Protein AF-A0A8J7VVX3-F1 (afdb_monomer_lite)

Foldseek 3Di:
DVVVVVVLDVVVDDFKDKDKDDWDDDPPDPQKTKIKIKIKGQDAPVRQVVSVVVQVPDPFQKDWDDWDWDHPPRTMIITMMIGMDGHDPPPPDDDD

Organism: NCBI:txid1776034

Sequence (96 aa):
MQSWLRDITQAYGSDVRIATEPPVDVDGMEGLVRISATLSGGIDARRALQIIGRIEGSANFVVVRAVQIRSDLNPNATITLSALYRIRASDGAAPP

Radius of gyration: 15.54 Å; chains: 1; bounding box: 36×21×58 Å

pLDDT: mean 78.47, std 14.04, range [37.28, 93.81]

Secondary structure (DSSP, 8-state):
-HHHHHHHHHHH-TTEEEEEPPPEE-TT-TTEEEEEEEEEES--HHHHHHHHHHHHTSSS-EEEEEEEEE-SSS-EEEEEEEEEEE--TT------

Structure (mmCIF, N/CA/C/O backbone):
data_AF-A0A8J7VVX3-F1
#
_entry.id   AF-A0A8J7VVX3-F1
#
loop_
_atom_site.group_PDB
_atom_site.id
_atom_site.type_symbol
_atom_site.label_atom_id
_atom_site.label_alt_id
_atom_site.label_comp_id
_atom_site.label_asym_id
_atom_site.label_entity_id
_atom_site.label_seq_id
_atom_site.pdbx_PDB_ins_code
_atom_site.Cartn_x
_atom_site.Cartn_y
_atom_site.Cartn_z
_atom_site.occupancy
_atom_site.B_iso_or_equiv
_atom_site.auth_seq_id
_atom_site.auth_comp_id
_atom_site.auth_asym_id
_atom_site.auth_atom_id
_atom_site.pdbx_PDB_model_num
ATOM 1 N N . MET A 1 1 ? 1.667 -2.399 12.081 1.00 53.56 1 MET A N 1
ATOM 2 C CA . MET A 1 1 ? 1.970 -1.509 10.937 1.00 53.56 1 MET A CA 1
ATOM 3 C C . MET A 1 1 ? 3.465 -1.406 10.644 1.00 53.56 1 MET A C 1
ATOM 5 O O . MET A 1 1 ? 3.870 -1.811 9.564 1.00 53.56 1 MET A O 1
ATOM 9 N N . GLN A 1 2 ? 4.306 -0.952 11.587 1.00 56.38 2 GLN A N 1
ATOM 10 C CA . GLN A 1 2 ? 5.747 -0.772 11.331 1.00 56.38 2 GLN A CA 1
ATOM 11 C C . GLN A 1 2 ? 6.458 -2.015 10.766 1.00 56.38 2 GLN A C 1
ATOM 13 O O . GLN A 1 2 ? 7.257 -1.871 9.852 1.00 56.38 2 GLN A O 1
ATOM 18 N N . SER A 1 3 ? 6.164 -3.229 11.252 1.00 60.97 3 SER A N 1
ATOM 19 C CA . SER A 1 3 ? 6.805 -4.450 10.724 1.00 60.97 3 SER A CA 1
ATOM 20 C C . SER A 1 3 ? 6.372 -4.801 9.297 1.00 60.97 3 SER A C 1
ATOM 22 O O . SER A 1 3 ? 7.185 -5.295 8.532 1.00 60.97 3 SER A O 1
ATOM 24 N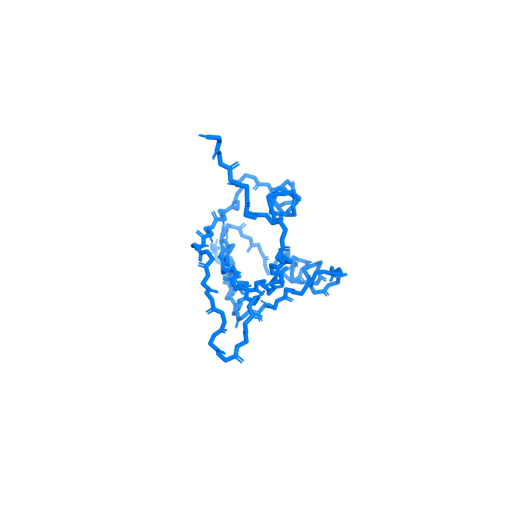 N . TRP A 1 4 ? 5.121 -4.519 8.921 1.00 67.31 4 TRP A N 1
ATOM 25 C CA . TRP A 1 4 ? 4.617 -4.766 7.564 1.00 67.31 4 TRP A CA 1
ATOM 26 C C . TRP A 1 4 ? 5.137 -3.718 6.576 1.00 67.31 4 TRP A C 1
ATOM 28 O O . TRP A 1 4 ? 5.593 -4.062 5.493 1.00 67.31 4 TRP A O 1
ATOM 38 N N . LEU A 1 5 ? 5.165 -2.444 6.983 1.00 65.06 5 LEU A N 1
ATOM 39 C CA . LEU A 1 5 ? 5.797 -1.385 6.196 1.00 65.06 5 LEU A CA 1
ATOM 40 C C . LEU A 1 5 ? 7.294 -1.642 6.009 1.00 65.06 5 LEU A C 1
ATOM 42 O O . LEU A 1 5 ? 7.792 -1.422 4.908 1.00 65.06 5 LEU A O 1
ATOM 46 N N . ARG A 1 6 ? 7.984 -2.142 7.048 1.00 67.94 6 ARG A N 1
ATOM 47 C CA . ARG A 1 6 ? 9.383 -2.591 6.967 1.00 67.94 6 ARG A CA 1
ATOM 48 C C . ARG A 1 6 ? 9.558 -3.778 6.025 1.00 67.94 6 ARG A C 1
ATOM 50 O O . ARG A 1 6 ? 10.497 -3.751 5.246 1.00 67.94 6 ARG A O 1
ATOM 57 N N . ASP A 1 7 ? 8.661 -4.765 6.036 1.00 67.56 7 ASP A N 1
ATOM 58 C CA . ASP A 1 7 ? 8.704 -5.890 5.087 1.00 67.56 7 ASP A CA 1
ATOM 59 C C . ASP A 1 7 ? 8.516 -5.415 3.638 1.00 67.56 7 ASP A C 1
ATOM 61 O O . ASP A 1 7 ? 9.241 -5.838 2.744 1.00 67.56 7 ASP A O 1
ATOM 65 N N . ILE A 1 8 ? 7.615 -4.451 3.412 1.00 65.69 8 ILE A N 1
ATOM 66 C CA . ILE A 1 8 ? 7.450 -3.784 2.114 1.00 65.69 8 ILE A CA 1
ATOM 67 C C . ILE A 1 8 ? 8.735 -3.043 1.725 1.00 65.69 8 ILE A C 1
ATOM 69 O O . ILE A 1 8 ? 9.241 -3.234 0.624 1.00 65.69 8 ILE A O 1
ATOM 73 N N . THR A 1 9 ? 9.318 -2.236 2.613 1.00 64.19 9 THR A N 1
ATOM 74 C CA . THR A 1 9 ? 10.564 -1.511 2.292 1.00 64.19 9 THR A CA 1
ATOM 75 C C . THR A 1 9 ? 11.739 -2.458 2.050 1.00 64.19 9 THR A C 1
ATOM 77 O O . THR A 1 9 ? 12.501 -2.248 1.112 1.00 64.19 9 THR A O 1
ATOM 80 N N . GLN A 1 10 ? 11.869 -3.533 2.832 1.00 65.25 10 GLN A N 1
ATOM 81 C CA . GLN A 1 10 ? 12.909 -4.548 2.645 1.00 65.25 10 GLN A CA 1
ATOM 82 C C . GLN A 1 10 ? 12.718 -5.353 1.356 1.00 65.25 10 GLN A C 1
ATOM 84 O O . GLN A 1 10 ? 13.700 -5.660 0.685 1.00 65.25 10 GLN A O 1
ATOM 89 N N . ALA A 1 11 ? 11.479 -5.667 0.977 1.00 60.62 11 ALA A N 1
ATOM 90 C CA . ALA A 1 11 ? 11.190 -6.418 -0.242 1.00 60.62 11 ALA A CA 1
ATOM 91 C C . ALA A 1 11 ? 11.441 -5.607 -1.524 1.00 60.62 11 ALA A C 1
ATOM 93 O O . ALA A 1 11 ? 11.743 -6.184 -2.574 1.00 60.62 11 ALA A O 1
ATOM 94 N N . TYR A 1 12 ? 11.311 -4.278 -1.463 1.00 65.06 12 TYR A N 1
ATOM 95 C CA . TYR A 1 12 ? 11.370 -3.426 -2.655 1.00 65.06 12 TYR A CA 1
ATOM 96 C C . TYR A 1 12 ? 12.622 -2.540 -2.746 1.00 65.06 12 TYR A C 1
ATOM 98 O O . TYR A 1 12 ? 12.949 -2.088 -3.842 1.00 65.06 12 TYR A O 1
ATOM 106 N N . GLY A 1 13 ? 13.405 -2.437 -1.669 1.00 61.31 13 GLY A N 1
ATOM 107 C CA . GLY A 1 13 ? 14.760 -1.883 -1.677 1.00 61.31 13 GLY A CA 1
ATOM 108 C C . GLY A 1 13 ? 14.832 -0.358 -1.554 1.00 61.31 13 GLY A C 1
ATOM 109 O O . GLY A 1 13 ? 13.830 0.328 -1.370 1.00 61.31 13 GLY A O 1
ATOM 110 N N . SER A 1 14 ? 16.056 0.167 -1.649 1.00 63.16 14 SER A N 1
ATOM 111 C CA . SER A 1 14 ? 16.421 1.576 -1.412 1.00 63.16 14 SER A CA 1
ATOM 112 C C . SER A 1 14 ? 15.832 2.575 -2.418 1.00 63.16 14 SER A C 1
ATOM 114 O O . SER A 1 14 ? 15.812 3.769 -2.138 1.00 63.16 14 SER A O 1
ATOM 116 N N . ASP A 1 15 ? 15.365 2.099 -3.575 1.00 74.00 15 ASP A N 1
ATOM 117 C CA . ASP A 1 15 ? 14.811 2.914 -4.671 1.00 74.00 15 ASP A CA 1
ATOM 118 C C . ASP A 1 15 ? 13.345 3.318 -4.460 1.00 74.00 15 ASP A C 1
ATOM 120 O O . ASP A 1 15 ? 12.725 3.978 -5.299 1.00 74.00 15 ASP A O 1
ATOM 124 N N . VAL A 1 16 ? 12.768 2.894 -3.337 1.00 78.38 16 VAL A N 1
ATOM 125 C CA . VAL A 1 16 ? 11.353 3.054 -3.050 1.00 78.38 16 VAL A CA 1
ATOM 126 C C . VAL A 1 16 ? 11.165 3.896 -1.799 1.00 78.38 16 VAL A C 1
ATOM 128 O O . VAL A 1 16 ? 11.588 3.544 -0.698 1.00 78.38 16 VAL A O 1
ATOM 131 N N . ARG A 1 17 ? 10.475 5.020 -1.965 1.00 85.00 17 ARG A N 1
ATOM 132 C CA . ARG A 1 17 ? 10.071 5.911 -0.887 1.00 85.00 17 ARG A CA 1
ATOM 133 C C . ARG A 1 17 ? 8.687 5.520 -0.386 1.00 85.00 17 ARG A C 1
ATOM 135 O O . ARG A 1 17 ? 7.749 5.381 -1.166 1.00 85.00 17 ARG A O 1
ATOM 142 N N . ILE A 1 18 ? 8.556 5.404 0.932 1.00 85.25 18 ILE A N 1
ATOM 143 C CA . ILE A 1 18 ? 7.262 5.282 1.606 1.00 85.25 18 ILE A CA 1
ATOM 144 C C . ILE A 1 18 ? 6.971 6.601 2.315 1.00 85.25 18 ILE A C 1
ATOM 146 O O . ILE A 1 18 ? 7.762 7.053 3.141 1.00 85.25 18 ILE A O 1
ATOM 150 N N . ALA A 1 19 ? 5.827 7.204 2.011 1.00 87.00 19 ALA A N 1
ATOM 151 C CA . ALA A 1 19 ? 5.260 8.308 2.770 1.00 87.00 19 ALA A CA 1
ATOM 152 C C . ALA A 1 19 ? 3.992 7.816 3.473 1.00 87.00 19 ALA A C 1
ATOM 154 O O . ALA A 1 19 ? 3.039 7.411 2.814 1.00 87.00 19 ALA A O 1
ATOM 155 N N . THR A 1 20 ? 3.986 7.820 4.803 1.00 85.69 20 THR A N 1
ATOM 156 C CA . THR A 1 20 ? 2.807 7.477 5.609 1.00 85.69 20 THR A CA 1
ATOM 157 C C . THR A 1 20 ? 2.158 8.730 6.157 1.00 85.69 20 THR A C 1
ATOM 159 O O . THR A 1 20 ? 2.848 9.615 6.661 1.00 85.69 20 THR A O 1
ATOM 162 N N . GLU A 1 21 ? 0.837 8.765 6.117 1.00 84.94 21 GLU A N 1
ATOM 163 C CA . GLU A 1 21 ? 0.033 9.812 6.734 1.00 84.94 21 GLU A CA 1
ATOM 164 C C . GLU A 1 21 ? -0.362 9.406 8.164 1.00 84.94 21 GLU A C 1
ATOM 166 O O . GLU A 1 21 ? -0.397 8.206 8.477 1.00 84.94 21 GLU A O 1
ATOM 171 N N . PRO A 1 22 ? -0.634 10.378 9.057 1.00 80.69 22 PRO A N 1
ATOM 172 C CA . PRO A 1 22 ? -1.119 10.076 10.397 1.00 80.69 22 PRO A CA 1
ATOM 173 C C . PRO A 1 22 ? -2.435 9.276 10.339 1.00 80.69 22 PRO A C 1
ATOM 175 O O . PRO A 1 22 ? -3.211 9.447 9.395 1.00 80.69 22 PRO A O 1
ATOM 178 N N . PRO A 1 23 ? -2.701 8.400 11.326 1.00 83.62 23 PRO A N 1
ATOM 179 C CA . PRO A 1 23 ? -3.974 7.696 11.417 1.00 83.62 23 PRO A CA 1
ATOM 180 C C . PRO A 1 23 ? -5.137 8.687 11.491 1.00 83.62 23 PRO A C 1
ATOM 182 O O . PRO A 1 23 ? -5.073 9.663 12.235 1.00 83.62 23 PRO A O 1
ATOM 185 N N . VAL A 1 24 ? -6.195 8.419 10.732 1.00 86.94 24 VAL A N 1
ATOM 186 C CA . VAL A 1 24 ? -7.422 9.221 10.716 1.00 86.94 24 VAL A CA 1
ATOM 187 C C . VAL A 1 24 ? -8.588 8.327 11.105 1.00 86.94 24 VAL A C 1
ATOM 189 O O . VAL A 1 24 ? -8.717 7.227 10.563 1.00 86.94 24 VAL A O 1
ATOM 192 N N . ASP A 1 25 ? -9.439 8.788 12.016 1.00 85.75 25 ASP A N 1
ATOM 193 C CA . ASP A 1 25 ? -10.667 8.083 12.373 1.00 85.75 25 ASP A CA 1
ATOM 194 C C . ASP A 1 25 ? -11.569 7.887 11.152 1.00 85.75 25 ASP A C 1
ATOM 196 O O . ASP A 1 25 ? 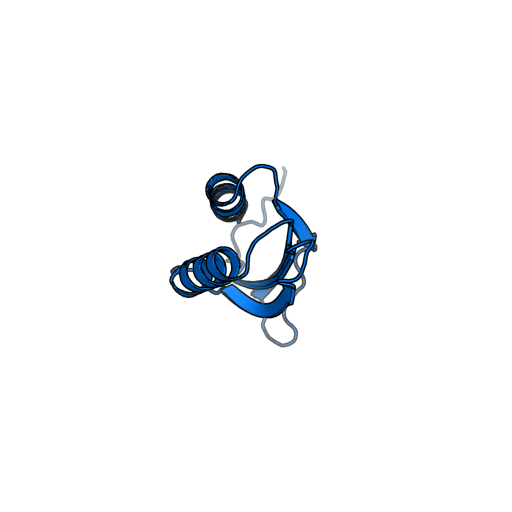-11.696 8.749 10.274 1.00 85.75 25 ASP A O 1
ATOM 200 N N . VAL A 1 26 ? -12.176 6.707 11.064 1.00 82.19 26 VAL A N 1
ATOM 201 C CA . VAL A 1 26 ? -13.133 6.406 10.005 1.00 82.19 26 VAL A CA 1
ATOM 202 C C . VAL A 1 26 ? -14.495 6.923 10.440 1.00 82.19 26 VAL A C 1
ATOM 204 O O . VAL A 1 26 ? -15.105 6.390 11.365 1.00 82.19 26 VAL A O 1
ATOM 207 N N . ASP A 1 27 ? -14.966 7.962 9.753 1.00 81.06 27 ASP A N 1
ATOM 208 C CA . ASP A 1 27 ? -16.278 8.553 10.006 1.00 81.06 27 ASP A CA 1
ATOM 209 C C . ASP A 1 27 ? -17.387 7.485 10.002 1.00 81.06 27 ASP A C 1
ATOM 211 O O . ASP A 1 27 ? -17.432 6.610 9.131 1.00 81.06 27 ASP A O 1
ATOM 215 N N . GLY A 1 28 ? -18.245 7.526 11.022 1.00 76.81 28 GLY A N 1
ATOM 216 C CA . GLY A 1 28 ? -19.344 6.575 11.200 1.00 76.81 28 GLY A CA 1
ATOM 217 C C . GLY A 1 28 ? -18.953 5.183 11.716 1.00 76.81 28 GLY A C 1
ATOM 218 O O . GLY A 1 28 ? -19.831 4.327 11.823 1.00 76.81 28 GLY A O 1
ATOM 219 N N . MET A 1 29 ? -17.680 4.923 12.048 1.00 77.00 29 MET A N 1
ATOM 220 C CA . MET A 1 29 ? -17.236 3.631 12.589 1.00 77.00 29 MET A CA 1
ATOM 221 C C . MET A 1 29 ? -16.320 3.800 13.810 1.00 77.00 29 MET A C 1
ATOM 223 O O . MET A 1 29 ? -15.102 3.933 13.687 1.00 77.00 29 MET A O 1
ATOM 227 N N . GLU A 1 30 ? -16.905 3.743 15.011 1.00 79.12 30 GLU A N 1
ATOM 228 C CA . GLU A 1 30 ? -16.153 3.885 16.262 1.00 79.12 30 GLU A CA 1
ATOM 229 C C . GLU A 1 30 ? -15.078 2.803 16.434 1.00 79.12 30 GLU A C 1
ATOM 231 O O . GLU A 1 30 ? -15.303 1.602 16.247 1.00 79.12 30 GLU A O 1
ATOM 236 N N . GLY A 1 31 ? -13.881 3.248 16.820 1.00 80.06 31 GLY A N 1
ATOM 237 C CA . GLY A 1 31 ? -12.731 2.378 17.028 1.00 80.06 31 GLY A CA 1
ATOM 238 C C . GLY A 1 31 ? -12.090 1.868 15.738 1.00 80.06 31 GLY A C 1
ATOM 239 O O . GLY A 1 31 ? -11.246 0.977 15.826 1.00 80.06 31 GLY A O 1
ATOM 240 N N . LEU A 1 32 ? -12.452 2.393 14.560 1.00 82.44 32 LEU A N 1
ATOM 241 C CA . LEU A 1 32 ? -11.708 2.168 13.321 1.00 82.44 32 LEU A CA 1
ATOM 242 C C . LEU A 1 32 ? -10.854 3.381 12.959 1.00 82.44 32 LEU A C 1
ATOM 244 O O . LEU A 1 32 ? -11.351 4.495 12.828 1.00 82.44 32 LEU A O 1
ATOM 248 N N . VAL A 1 33 ? -9.578 3.127 12.688 1.00 85.38 33 VAL A N 1
ATOM 249 C CA . VAL A 1 33 ? -8.659 4.111 12.116 1.00 85.38 33 VAL A CA 1
ATOM 250 C C . VAL A 1 33 ? -8.178 3.663 10.752 1.00 85.38 33 VAL A C 1
ATOM 252 O O . VAL A 1 33 ? -7.913 2.484 10.502 1.00 85.38 33 VAL A O 1
ATOM 255 N N . ARG A 1 34 ? -8.037 4.635 9.860 1.00 87.12 34 ARG A N 1
ATOM 256 C CA . ARG A 1 34 ? -7.446 4.474 8.543 1.00 87.12 34 ARG A CA 1
ATOM 257 C C . ARG A 1 34 ? -6.042 5.048 8.551 1.00 87.12 34 ARG A C 1
ATOM 259 O O . ARG A 1 34 ? -5.843 6.206 8.900 1.00 87.12 34 ARG A O 1
ATOM 266 N N . ILE A 1 35 ? -5.083 4.253 8.099 1.00 86.75 35 ILE A N 1
ATOM 267 C CA . ILE A 1 35 ? -3.716 4.705 7.848 1.00 86.75 35 ILE A CA 1
ATOM 268 C C . ILE A 1 35 ? -3.500 4.705 6.343 1.00 86.75 35 ILE A C 1
ATOM 270 O O . ILE A 1 35 ? -3.631 3.663 5.696 1.00 86.75 35 ILE A O 1
ATOM 274 N N . SER A 1 36 ? -3.168 5.866 5.793 1.00 88.88 36 SER A N 1
ATOM 275 C CA . SER A 1 36 ? -2.836 6.007 4.380 1.00 88.88 36 SER A CA 1
ATOM 276 C C . SER A 1 36 ? -1.327 5.965 4.181 1.00 88.88 36 SER A C 1
ATOM 278 O O . SER A 1 36 ? -0.553 6.474 4.995 1.00 88.88 36 SER A O 1
ATOM 280 N N . ALA A 1 37 ? -0.900 5.325 3.099 1.00 87.25 37 ALA A N 1
ATOM 281 C CA . ALA A 1 37 ? 0.498 5.276 2.712 1.00 87.25 37 ALA A CA 1
ATOM 282 C C . ALA A 1 37 ? 0.631 5.414 1.198 1.00 87.25 37 ALA A C 1
ATOM 284 O O . ALA A 1 37 ? -0.155 4.850 0.442 1.00 87.25 37 ALA A O 1
ATOM 285 N N . THR A 1 38 ? 1.654 6.135 0.762 1.00 90.31 38 THR A N 1
ATOM 286 C CA . THR A 1 38 ? 2.042 6.241 -0.640 1.00 90.31 38 THR A CA 1
ATOM 287 C C . THR A 1 38 ? 3.420 5.628 -0.820 1.00 90.31 38 THR A C 1
ATOM 289 O O . THR A 1 38 ? 4.378 6.019 -0.154 1.00 90.31 38 THR A O 1
ATOM 292 N N . LEU A 1 39 ? 3.499 4.658 -1.721 1.00 89.12 39 LEU A N 1
ATOM 293 C CA . LEU A 1 39 ? 4.727 4.049 -2.201 1.00 89.12 39 LEU A CA 1
ATOM 294 C C . LEU A 1 39 ? 5.087 4.707 -3.530 1.00 89.12 39 LEU A C 1
ATOM 296 O O . LEU A 1 39 ? 4.252 4.717 -4.431 1.00 89.12 39 LEU A O 1
ATOM 300 N N . SER A 1 40 ? 6.294 5.236 -3.681 1.00 90.31 40 SER A N 1
ATOM 301 C CA . SER A 1 40 ? 6.749 5.770 -4.965 1.00 90.31 40 SER A CA 1
ATOM 302 C C . SER A 1 40 ? 8.225 5.503 -5.209 1.00 90.31 40 SER A C 1
ATOM 304 O O . SER A 1 40 ? 9.021 5.468 -4.275 1.00 90.31 40 SER A O 1
ATOM 306 N N . GLY A 1 41 ? 8.607 5.294 -6.465 1.00 89.94 41 GLY A N 1
ATOM 307 C CA . GLY A 1 41 ? 10.001 5.028 -6.813 1.00 89.94 41 GLY A CA 1
ATOM 308 C C . GLY A 1 41 ? 10.212 4.709 -8.286 1.00 89.94 41 GLY A C 1
ATOM 309 O O . GLY A 1 41 ? 9.247 4.639 -9.057 1.00 89.94 41 GLY A O 1
ATOM 310 N N . GLY A 1 42 ? 11.478 4.486 -8.649 1.00 89.50 42 GLY A N 1
ATOM 311 C CA . GLY A 1 42 ? 11.913 3.994 -9.962 1.00 89.50 42 GLY A CA 1
ATOM 312 C C . GLY A 1 42 ? 11.542 2.524 -10.172 1.00 89.50 42 GLY A C 1
ATOM 313 O O . GLY A 1 42 ? 12.401 1.657 -10.297 1.00 89.50 42 GLY A O 1
ATOM 314 N N . ILE A 1 43 ? 10.246 2.223 -10.115 1.00 88.25 43 ILE A N 1
ATOM 315 C CA . ILE A 1 43 ? 9.696 0.870 -10.159 1.00 88.25 43 ILE A CA 1
ATOM 316 C C . ILE A 1 43 ? 9.126 0.634 -11.559 1.00 88.25 43 ILE A C 1
ATOM 318 O O . ILE A 1 43 ? 8.283 1.399 -12.027 1.00 88.25 43 ILE A O 1
ATOM 322 N N . ASP A 1 44 ? 9.554 -0.438 -12.222 1.00 89.44 44 ASP A N 1
ATOM 323 C CA . ASP A 1 44 ? 8.981 -0.852 -13.501 1.00 89.44 44 ASP A CA 1
ATOM 324 C C . ASP A 1 44 ? 7.557 -1.421 -13.344 1.00 89.44 44 ASP A C 1
ATOM 326 O O . ASP A 1 44 ? 7.149 -1.873 -12.271 1.00 89.44 44 ASP A O 1
ATOM 330 N N . ALA A 1 45 ? 6.789 -1.447 -14.437 1.00 89.75 45 ALA A N 1
ATOM 331 C CA . ALA A 1 45 ? 5.391 -1.879 -14.410 1.00 89.75 45 ALA A CA 1
ATOM 332 C C . ALA A 1 45 ? 5.184 -3.304 -13.886 1.00 89.75 45 ALA A C 1
ATOM 334 O O . ALA A 1 45 ? 4.234 -3.559 -13.146 1.00 89.75 45 ALA A O 1
ATOM 335 N N . ARG A 1 46 ? 6.058 -4.248 -14.256 1.00 90.12 46 ARG A N 1
ATOM 336 C CA . ARG A 1 46 ? 5.914 -5.646 -13.835 1.00 90.12 46 ARG A CA 1
ATOM 337 C C . ARG A 1 46 ? 6.115 -5.747 -12.330 1.00 90.12 46 ARG A C 1
ATOM 339 O O . ARG A 1 46 ? 5.321 -6.398 -11.652 1.00 90.12 46 ARG A O 1
ATOM 346 N N . ARG A 1 47 ? 7.141 -5.081 -11.807 1.00 86.62 47 ARG A N 1
ATOM 347 C CA . ARG A 1 47 ? 7.415 -5.049 -10.372 1.00 86.62 47 ARG A CA 1
ATOM 348 C C . ARG A 1 47 ? 6.316 -4.322 -9.597 1.00 86.62 47 ARG A C 1
ATOM 350 O O . ARG A 1 47 ? 5.914 -4.808 -8.544 1.00 86.62 47 ARG A O 1
ATOM 357 N N . ALA A 1 48 ? 5.763 -3.235 -10.137 1.00 88.62 48 ALA A N 1
ATOM 358 C CA . ALA A 1 48 ? 4.611 -2.542 -9.555 1.00 88.62 48 ALA A CA 1
ATOM 359 C C . ALA A 1 48 ? 3.388 -3.466 -9.408 1.00 88.62 48 ALA A C 1
ATOM 361 O O . ALA A 1 48 ? 2.775 -3.515 -8.342 1.00 88.62 48 ALA A O 1
ATOM 362 N N . LEU A 1 49 ? 3.070 -4.263 -10.432 1.00 89.56 49 LEU A N 1
ATOM 363 C CA . LEU A 1 49 ? 1.972 -5.235 -10.370 1.00 89.56 49 LEU A CA 1
ATOM 364 C C . LEU A 1 49 ? 2.234 -6.366 -9.363 1.00 89.56 49 LEU A C 1
ATOM 366 O 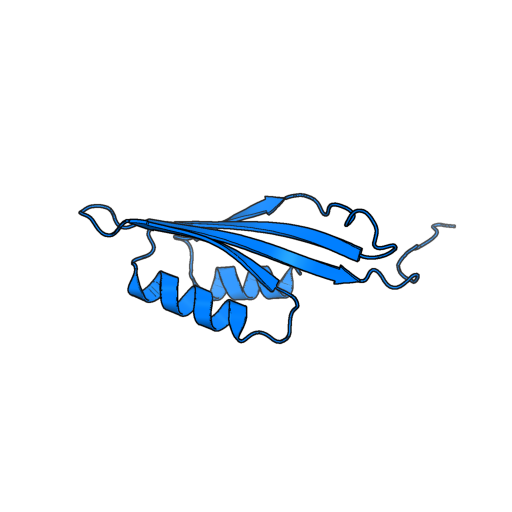O . LEU A 1 49 ? 1.320 -6.778 -8.652 1.00 89.56 49 LEU A O 1
ATOM 370 N N . GLN A 1 50 ? 3.478 -6.839 -9.248 1.00 88.75 50 GLN A N 1
ATOM 371 C CA . GLN A 1 50 ? 3.849 -7.827 -8.226 1.00 88.75 50 GLN A CA 1
ATOM 372 C C . GLN A 1 50 ? 3.686 -7.276 -6.804 1.00 88.75 50 GLN A C 1
ATOM 374 O O . GLN A 1 50 ? 3.207 -7.990 -5.921 1.00 88.75 50 GLN A O 1
ATOM 379 N N . ILE A 1 51 ? 4.042 -6.004 -6.590 1.00 83.31 51 ILE A N 1
ATOM 380 C CA . ILE A 1 51 ? 3.831 -5.312 -5.314 1.00 83.31 51 ILE A CA 1
ATOM 381 C C . ILE A 1 51 ? 2.345 -5.317 -4.953 1.00 83.31 51 ILE A C 1
ATOM 383 O O . ILE A 1 51 ? 1.990 -5.704 -3.840 1.00 83.31 51 ILE A O 1
ATOM 387 N N . ILE A 1 52 ? 1.486 -4.929 -5.899 1.00 86.44 52 ILE A N 1
ATOM 388 C CA . ILE A 1 52 ? 0.030 -4.886 -5.713 1.00 86.44 52 ILE A CA 1
ATOM 389 C C . ILE A 1 52 ? -0.501 -6.270 -5.341 1.00 86.44 52 ILE A C 1
ATOM 391 O O . ILE A 1 52 ? -1.141 -6.408 -4.301 1.00 86.44 52 ILE A O 1
ATOM 395 N N . GLY A 1 53 ? -0.137 -7.305 -6.103 1.00 86.62 53 GLY A N 1
ATOM 396 C CA . GLY A 1 53 ? -0.575 -8.673 -5.822 1.00 86.62 53 GLY A CA 1
ATOM 397 C C . GLY A 1 53 ? -0.156 -9.173 -4.433 1.00 86.62 53 GLY A C 1
ATOM 398 O O . GLY A 1 53 ? -0.927 -9.854 -3.760 1.00 86.62 53 GLY A O 1
ATOM 399 N N . ARG A 1 54 ? 1.036 -8.798 -3.947 1.00 83.19 54 ARG A N 1
ATOM 400 C CA . ARG A 1 54 ? 1.491 -9.156 -2.591 1.00 83.19 54 ARG A CA 1
ATOM 401 C C . ARG A 1 54 ? 0.747 -8.388 -1.494 1.00 83.19 54 ARG A C 1
ATOM 403 O O . ARG A 1 54 ? 0.527 -8.939 -0.418 1.00 83.19 54 ARG A O 1
ATOM 410 N N . ILE A 1 55 ? 0.376 -7.133 -1.748 1.00 80.56 55 ILE A N 1
ATOM 411 C CA . ILE A 1 55 ? -0.416 -6.317 -0.817 1.00 80.56 55 ILE A CA 1
ATOM 412 C C . ILE A 1 55 ? -1.830 -6.891 -0.687 1.00 80.56 55 ILE A C 1
ATOM 414 O O . ILE A 1 55 ? -2.283 -7.127 0.434 1.00 80.56 55 ILE A O 1
ATOM 418 N N . GLU A 1 56 ? -2.487 -7.165 -1.816 1.00 80.19 56 GLU A N 1
ATOM 419 C CA . GLU A 1 56 ? -3.841 -7.731 -1.861 1.00 80.19 56 GLU A CA 1
ATOM 420 C C . GLU A 1 56 ? -3.898 -9.163 -1.316 1.00 80.19 56 GLU A C 1
ATOM 422 O O . GLU A 1 56 ? -4.871 -9.539 -0.672 1.00 80.19 56 GLU A O 1
ATOM 427 N N . GLY A 1 57 ? -2.838 -9.952 -1.508 1.00 80.56 57 GLY A N 1
ATOM 428 C CA . GLY A 1 57 ? -2.727 -11.299 -0.943 1.00 80.56 57 GLY A CA 1
ATOM 429 C C . GLY A 1 57 ? -2.435 -11.340 0.562 1.00 80.56 57 GLY A C 1
ATOM 430 O O . GLY A 1 57 ? -2.350 -12.427 1.134 1.00 80.56 57 GLY A O 1
ATOM 431 N N . SER A 1 58 ? -2.233 -10.194 1.221 1.00 76.56 58 SER A N 1
ATOM 432 C CA . SER A 1 58 ? -1.946 -10.163 2.656 1.00 76.56 58 SER A CA 1
ATOM 433 C C . SER A 1 58 ? -3.223 -10.310 3.490 1.00 76.56 58 SER A C 1
ATOM 435 O O . SER A 1 58 ? -4.270 -9.776 3.147 1.00 76.56 58 SER A O 1
ATOM 437 N N . ALA A 1 59 ? -3.132 -10.967 4.650 1.00 69.50 59 ALA A N 1
ATOM 438 C CA . ALA A 1 59 ? -4.256 -11.107 5.587 1.00 69.50 59 ALA A CA 1
ATOM 439 C C . ALA A 1 59 ? -4.638 -9.795 6.313 1.00 69.50 59 ALA A C 1
ATOM 441 O O . ALA A 1 59 ? -5.432 -9.808 7.254 1.00 69.50 59 ALA A O 1
ATOM 442 N N . ASN A 1 60 ? -4.041 -8.663 5.927 1.00 73.06 60 ASN A N 1
ATOM 443 C CA . ASN A 1 60 ? -4.343 -7.359 6.501 1.00 73.06 60 ASN A CA 1
ATOM 444 C C . ASN A 1 60 ? -5.484 -6.700 5.717 1.00 73.06 60 ASN A C 1
ATOM 446 O O . ASN A 1 60 ? -5.554 -6.824 4.498 1.00 73.06 60 ASN A O 1
ATOM 450 N N . PHE A 1 61 ? -6.324 -5.918 6.398 1.00 78.62 61 PHE A N 1
ATOM 451 C CA . PHE A 1 61 ? -7.343 -5.085 5.751 1.00 78.62 61 PHE A CA 1
ATOM 452 C C . PHE A 1 61 ? -6.698 -3.866 5.081 1.00 78.62 61 PHE A C 1
ATOM 454 O O . PHE A 1 61 ? -6.765 -2.745 5.586 1.00 78.62 61 PHE A O 1
ATOM 461 N N . VAL A 1 62 ? -6.026 -4.102 3.957 1.00 83.25 62 VAL A N 1
ATOM 462 C CA . VAL A 1 62 ? -5.367 -3.082 3.142 1.00 83.25 62 VAL A CA 1
ATOM 463 C C . VAL A 1 62 ? -6.067 -3.006 1.798 1.00 83.25 62 VAL A C 1
ATOM 465 O O . VAL A 1 62 ? -6.310 -4.017 1.151 1.00 83.25 62 VAL A O 1
ATOM 468 N N . VAL A 1 63 ? -6.378 -1.789 1.375 1.00 84.69 63 VAL A N 1
ATOM 469 C CA . VAL A 1 63 ? -7.017 -1.493 0.099 1.00 84.69 63 VAL A CA 1
ATOM 470 C C . VAL A 1 63 ? -6.066 -0.649 -0.730 1.00 84.69 63 VAL A C 1
ATOM 472 O O . VAL A 1 63 ? -5.570 0.384 -0.268 1.00 84.69 63 VAL A O 1
ATOM 475 N N . VAL A 1 64 ? -5.832 -1.064 -1.971 1.00 87.56 64 VAL A N 1
ATOM 476 C CA . VAL A 1 64 ? -5.144 -0.231 -2.957 1.00 87.56 64 VAL A CA 1
ATOM 477 C C . VAL A 1 64 ? -6.142 0.800 -3.479 1.00 87.56 64 VAL A C 1
ATOM 479 O O . VAL A 1 64 ? -7.186 0.460 -4.024 1.00 87.56 64 VAL A O 1
ATOM 482 N N . ARG A 1 65 ? -5.848 2.081 -3.255 1.00 89.50 65 ARG A N 1
ATOM 483 C CA . ARG A 1 65 ? -6.743 3.202 -3.579 1.00 89.50 65 ARG A CA 1
ATOM 484 C C . ARG A 1 65 ? -6.480 3.767 -4.962 1.00 89.50 65 ARG A C 1
ATOM 486 O O . ARG A 1 65 ? -7.413 4.161 -5.651 1.00 89.50 65 ARG A O 1
ATOM 493 N N . ALA A 1 66 ? -5.208 3.858 -5.327 1.00 91.56 66 ALA A N 1
ATOM 494 C CA . ALA A 1 66 ? -4.780 4.382 -6.609 1.00 91.56 66 ALA A CA 1
ATOM 495 C C . ALA A 1 66 ? -3.456 3.742 -7.013 1.00 91.56 66 ALA A C 1
ATOM 497 O O . ALA A 1 66 ? -2.595 3.477 -6.172 1.00 91.56 66 ALA A O 1
ATOM 498 N N . VAL A 1 67 ? -3.301 3.530 -8.314 1.00 91.69 67 VAL A N 1
ATOM 499 C CA . VAL A 1 67 ? -2.077 3.024 -8.927 1.00 91.69 67 VAL A CA 1
ATOM 500 C C . VAL A 1 67 ? -1.787 3.889 -10.141 1.00 91.69 67 VAL A C 1
ATOM 502 O O . VAL A 1 67 ? -2.638 4.050 -11.013 1.00 91.69 67 VAL A O 1
ATOM 505 N N . GLN A 1 68 ? -0.586 4.445 -10.196 1.00 93.81 68 GLN A N 1
ATOM 506 C CA . GLN A 1 68 ? -0.070 5.164 -11.350 1.00 93.81 68 GLN A CA 1
ATOM 507 C C . GLN A 1 68 ? 1.248 4.517 -11.748 1.00 93.81 68 GLN A C 1
ATOM 509 O O . GLN A 1 68 ? 2.152 4.402 -10.926 1.00 93.81 68 GLN A O 1
ATOM 514 N N . ILE A 1 69 ? 1.349 4.078 -12.999 1.00 92.62 69 ILE A N 1
ATOM 515 C CA . ILE A 1 69 ? 2.549 3.441 -13.539 1.00 92.62 69 ILE A CA 1
ATOM 516 C C . ILE A 1 69 ? 2.937 4.191 -14.805 1.00 92.62 69 ILE A C 1
ATOM 518 O O . ILE A 1 69 ? 2.121 4.372 -15.709 1.00 92.62 69 ILE A O 1
AT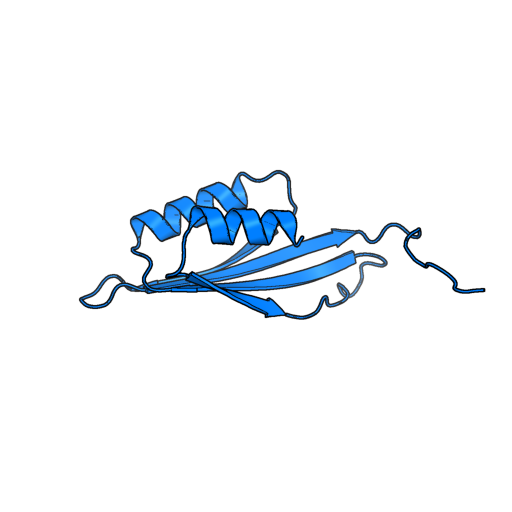OM 522 N N . ARG A 1 70 ? 4.196 4.605 -14.865 1.00 92.56 70 ARG A N 1
ATOM 523 C CA . ARG A 1 70 ? 4.843 5.188 -16.030 1.00 92.56 70 ARG A CA 1
ATOM 524 C C . ARG A 1 70 ? 5.915 4.222 -16.510 1.00 92.56 70 ARG A C 1
ATOM 526 O O . ARG A 1 70 ? 6.721 3.742 -15.719 1.00 92.56 70 ARG A O 1
ATOM 533 N N . SER A 1 71 ? 5.925 3.920 -17.801 1.00 89.50 71 SER A N 1
ATOM 534 C CA . SER A 1 71 ? 6.818 2.899 -18.377 1.00 89.50 71 SER A CA 1
ATOM 535 C C . SER A 1 71 ? 7.569 3.388 -19.611 1.00 89.50 71 SER A C 1
ATOM 537 O O . SER A 1 71 ? 7.883 2.597 -20.494 1.00 89.50 71 SER A O 1
ATOM 539 N N . ASP A 1 72 ? 7.827 4.694 -19.685 1.00 88.31 72 ASP A N 1
ATOM 540 C CA . ASP A 1 72 ? 8.693 5.286 -20.705 1.00 88.31 72 ASP A CA 1
ATOM 541 C C . ASP A 1 72 ? 10.184 5.209 -20.308 1.00 88.31 72 ASP A C 1
ATOM 543 O O . ASP A 1 72 ? 10.586 4.355 -19.519 1.00 88.31 72 ASP A O 1
ATOM 547 N N . LEU A 1 73 ? 11.009 6.093 -20.878 1.00 88.00 73 LEU A N 1
ATOM 548 C CA . LEU A 1 73 ? 12.458 6.173 -20.672 1.00 88.00 73 LEU A CA 1
ATOM 549 C C . LEU A 1 73 ? 12.863 6.310 -19.196 1.00 88.00 73 LEU A C 1
ATOM 551 O O . LEU A 1 73 ? 13.970 5.904 -18.847 1.00 88.00 73 LEU A O 1
ATOM 555 N N . ASN A 1 74 ? 11.994 6.855 -18.338 1.00 87.44 74 ASN A N 1
ATOM 556 C CA . ASN A 1 74 ? 12.207 6.885 -16.893 1.00 87.44 74 ASN A CA 1
ATOM 557 C C . ASN A 1 74 ? 11.036 6.204 -16.158 1.00 87.44 74 ASN A C 1
ATOM 559 O O . ASN A 1 74 ? 10.057 6.877 -15.808 1.00 87.44 74 ASN A O 1
ATOM 563 N N . PRO A 1 75 ? 11.093 4.874 -15.952 1.0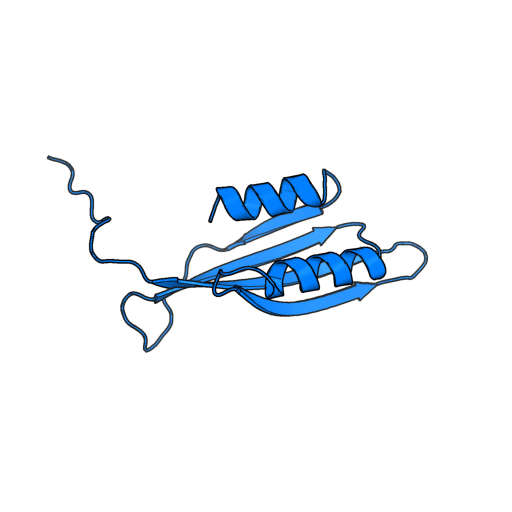0 89.12 75 PRO A N 1
ATOM 564 C CA . PRO A 1 75 ? 9.995 4.138 -15.351 1.00 89.12 75 PRO A CA 1
ATOM 565 C C . PRO A 1 75 ? 9.777 4.584 -13.908 1.00 89.12 75 PRO A C 1
ATOM 567 O O . PRO A 1 75 ? 10.715 4.699 -13.120 1.00 89.12 75 PRO A O 1
ATOM 570 N N . ASN A 1 76 ? 8.519 4.821 -13.557 1.00 92.19 76 ASN A N 1
ATOM 571 C CA . ASN A 1 76 ? 8.140 5.095 -12.185 1.00 92.19 76 ASN A CA 1
ATOM 572 C C . ASN A 1 76 ? 6.801 4.447 -11.851 1.00 92.19 76 ASN A C 1
ATOM 574 O O . ASN A 1 76 ? 5.962 4.208 -12.722 1.00 92.19 76 ASN A O 1
ATOM 578 N N . ALA A 1 77 ? 6.592 4.190 -10.568 1.00 92.25 77 ALA A N 1
ATOM 579 C CA . ALA A 1 77 ? 5.281 3.823 -10.073 1.00 92.25 77 ALA A CA 1
ATOM 580 C C . ALA A 1 77 ? 4.979 4.580 -8.789 1.00 92.25 77 ALA A C 1
ATOM 582 O O . ALA A 1 77 ? 5.862 4.783 -7.954 1.00 92.25 77 ALA A O 1
ATOM 583 N N . THR A 1 78 ? 3.713 4.949 -8.639 1.00 93.00 78 THR A N 1
ATOM 584 C CA . THR A 1 78 ? 3.134 5.489 -7.415 1.00 93.00 78 THR A CA 1
ATOM 585 C C . THR A 1 78 ? 1.929 4.636 -7.048 1.00 93.00 78 THR A C 1
ATOM 587 O O . THR A 1 78 ? 1.013 4.461 -7.852 1.00 93.00 78 THR A O 1
ATOM 590 N N . ILE A 1 79 ? 1.923 4.095 -5.836 1.00 90.94 79 ILE A N 1
ATOM 591 C CA . ILE A 1 79 ? 0.869 3.223 -5.322 1.00 90.94 79 ILE A CA 1
ATOM 592 C C . ILE A 1 79 ? 0.361 3.829 -4.019 1.00 90.94 79 ILE A C 1
ATOM 594 O O . ILE A 1 79 ? 1.114 3.969 -3.056 1.00 90.94 79 ILE A O 1
ATOM 598 N N . THR A 1 80 ? -0.918 4.184 -3.979 1.00 91.12 80 THR A N 1
ATOM 599 C CA . THR A 1 80 ? -1.577 4.715 -2.784 1.00 91.12 80 THR A CA 1
ATOM 600 C C . THR A 1 80 ? -2.401 3.621 -2.127 1.00 91.12 80 THR A C 1
ATOM 602 O O . THR A 1 80 ? -3.213 2.951 -2.767 1.00 91.12 80 THR A O 1
ATOM 605 N N . LEU A 1 81 ? -2.201 3.461 -0.827 1.00 88.69 81 LEU A N 1
ATOM 606 C CA . LEU A 1 81 ? -2.735 2.394 0.003 1.00 88.69 81 LEU A CA 1
ATOM 607 C C . LEU A 1 81 ? -3.537 3.011 1.147 1.00 88.69 81 LEU A C 1
ATOM 609 O O . LEU A 1 81 ? -3.153 4.044 1.698 1.00 88.69 81 LEU A O 1
ATOM 613 N N . SER A 1 82 ? -4.595 2.332 1.570 1.00 87.06 82 SER A N 1
ATOM 614 C CA . SER A 1 82 ? -5.265 2.608 2.836 1.00 87.06 82 SER A CA 1
ATOM 615 C C . SER A 1 82 ? -5.441 1.318 3.615 1.00 87.06 82 SER A C 1
ATOM 617 O O . SER A 1 82 ? -6.040 0.370 3.119 1.00 87.06 82 SER A O 1
ATOM 619 N N . ALA A 1 83 ? -4.944 1.292 4.843 1.00 85.06 83 ALA A N 1
ATOM 620 C CA . ALA A 1 83 ? -5.133 0.190 5.769 1.00 85.06 83 ALA A CA 1
ATOM 621 C C . ALA A 1 83 ? -6.176 0.573 6.823 1.00 85.06 83 ALA A C 1
ATOM 623 O O . ALA A 1 83 ? -6.109 1.667 7.383 1.00 85.06 83 ALA A O 1
ATOM 624 N N . LEU A 1 84 ? -7.132 -0.316 7.080 1.00 83.75 84 LEU A N 1
ATOM 625 C CA . LEU A 1 84 ? -8.165 -0.156 8.100 1.00 83.75 84 LEU A CA 1
ATOM 626 C C . LEU A 1 84 ? -7.792 -0.997 9.320 1.00 83.75 84 LEU A C 1
ATOM 628 O O . LEU A 1 84 ? -7.576 -2.205 9.215 1.00 83.75 84 LEU A O 1
ATOM 632 N N . TYR A 1 85 ? -7.733 -0.363 10.485 1.00 79.56 85 TYR A N 1
ATOM 633 C CA . TYR A 1 85 ? -7.406 -1.013 11.747 1.00 79.56 85 TYR A CA 1
ATOM 634 C C . TYR A 1 85 ? -8.496 -0.768 12.770 1.00 79.56 85 TYR A C 1
ATOM 636 O O . TYR A 1 85 ? -8.987 0.347 12.899 1.00 79.56 85 TYR A O 1
ATOM 644 N N . ARG A 1 86 ? -8.818 -1.804 13.548 1.00 77.75 86 ARG A N 1
ATOM 645 C CA . ARG A 1 86 ? -9.652 -1.662 14.738 1.00 77.75 86 ARG A CA 1
ATOM 646 C C . ARG A 1 86 ? -8.773 -1.443 15.958 1.00 77.75 86 ARG A C 1
ATOM 648 O O . ARG A 1 86 ? -8.001 -2.332 16.322 1.00 77.75 86 ARG A O 1
ATOM 655 N N . ILE A 1 87 ? -8.915 -0.295 16.606 1.00 72.56 87 ILE A N 1
ATOM 656 C CA . ILE A 1 87 ? -8.341 -0.055 17.921 1.00 72.56 87 ILE A CA 1
ATOM 657 C C . ILE A 1 87 ? -9.179 -0.873 18.905 1.00 72.56 87 ILE A C 1
ATOM 659 O O . ILE A 1 87 ? -10.367 -0.619 19.102 1.00 72.56 87 ILE A O 1
ATOM 663 N N . ARG A 1 88 ? -8.591 -1.915 19.499 1.00 57.69 88 ARG A N 1
ATOM 664 C CA . ARG A 1 88 ? -9.205 -2.523 20.683 1.00 57.69 88 ARG A CA 1
ATOM 665 C C . ARG A 1 88 ? -9.014 -1.541 21.832 1.00 57.69 88 ARG A C 1
ATOM 667 O O . ARG A 1 88 ? -7.904 -1.055 22.027 1.00 57.69 88 ARG A O 1
ATOM 674 N N . ALA A 1 89 ? -10.078 -1.263 22.580 1.00 50.38 89 ALA A N 1
ATOM 675 C CA . ALA A 1 89 ? -10.020 -0.506 23.826 1.00 50.38 89 ALA A CA 1
ATOM 676 C C . ALA A 1 89 ? -9.169 -1.269 24.860 1.00 50.38 89 ALA A C 1
ATOM 678 O O . ALA A 1 89 ? -9.689 -1.998 25.698 1.00 50.38 89 ALA A O 1
ATOM 679 N N . SER A 1 90 ? -7.844 -1.212 24.729 1.00 47.44 90 SER A N 1
ATOM 680 C CA . SER A 1 90 ? -6.864 -1.717 25.701 1.00 47.44 90 SER A CA 1
ATOM 681 C C . SER A 1 90 ? -5.488 -1.047 25.584 1.00 47.44 90 SER A C 1
ATOM 683 O O . SER A 1 90 ? -4.636 -1.334 26.410 1.00 47.44 90 SER A O 1
ATOM 685 N N . ASP A 1 91 ? -5.259 -0.141 24.625 1.00 46.16 91 ASP A N 1
ATOM 686 C CA . ASP A 1 91 ? -3.987 0.602 24.512 1.00 46.16 91 ASP A CA 1
ATOM 687 C C . ASP A 1 91 ? -4.113 2.060 24.998 1.00 46.16 91 ASP A C 1
ATOM 689 O O . ASP A 1 91 ? -3.436 2.970 2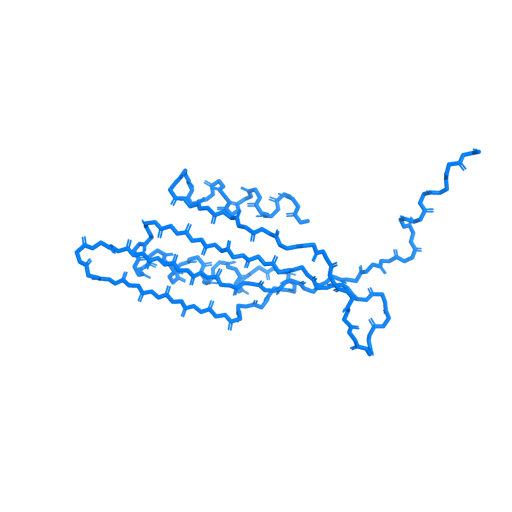4.536 1.00 46.16 91 ASP A O 1
ATOM 693 N N . GLY A 1 92 ? -5.023 2.297 25.947 1.00 41.59 92 GLY A N 1
ATOM 694 C CA . GLY A 1 92 ? -5.032 3.503 26.770 1.00 41.59 92 GLY A CA 1
ATOM 695 C C . GLY A 1 92 ? -4.150 3.278 27.992 1.00 41.59 92 GLY A C 1
ATOM 696 O O . GLY A 1 92 ? -4.666 3.070 29.087 1.00 41.59 92 GLY A O 1
ATOM 697 N N . ALA A 1 93 ? -2.831 3.246 27.799 1.00 40.31 93 ALA A N 1
ATOM 698 C CA . ALA A 1 93 ? -1.880 3.238 28.903 1.00 40.31 93 ALA A CA 1
ATOM 699 C C . ALA A 1 93 ? -2.021 4.549 29.697 1.00 40.31 93 ALA A C 1
ATOM 701 O O . ALA A 1 93 ? -1.591 5.612 29.253 1.00 40.31 93 ALA A O 1
ATOM 702 N N . ALA A 1 94 ? -2.648 4.465 30.869 1.00 37.28 94 ALA A N 1
ATOM 703 C CA . ALA A 1 94 ? -2.543 5.479 31.909 1.00 37.28 94 ALA A CA 1
ATOM 704 C C . ALA A 1 94 ? -1.094 5.521 32.432 1.00 37.28 94 ALA A C 1
ATOM 706 O O . ALA A 1 94 ? -0.545 4.456 32.729 1.00 37.28 94 ALA A O 1
ATOM 707 N N . PRO A 1 95 ? -0.463 6.697 32.587 1.00 41.78 95 PRO A N 1
ATOM 708 C CA . PRO A 1 95 ? 0.670 6.838 33.485 1.00 41.78 95 PRO A CA 1
ATOM 709 C C . PRO A 1 95 ? 0.195 7.171 34.919 1.00 41.78 95 PRO A C 1
ATOM 711 O O . PRO A 1 95 ? -0.916 7.684 35.079 1.00 41.78 95 PRO A O 1
ATOM 714 N N . PRO A 1 96 ? 1.002 6.825 35.942 1.00 52.22 96 PRO A N 1
ATOM 715 C CA . PRO A 1 96 ? 0.664 6.917 37.369 1.00 52.22 96 PRO A CA 1
ATOM 716 C C . PRO A 1 96 ? 0.530 8.347 37.904 1.00 52.22 96 PRO A C 1
ATOM 718 O O . PRO A 1 96 ? 1.151 9.266 37.323 1.00 52.22 96 PRO A O 1
#